Protein AF-A0AAV5SQL3-F1 (afdb_monomer_lite)

Secondary structure (DSSP, 8-state):
--HHHHHHTS----S-HHHHHHHHHHHHHHHHHHHHHHHHHHTTT-HHHHHHHHHHHHHGGG--SS-HHHHHHHHHHHHHHHHHHHHHHHHHHHTT---HHHHHHHHT-SSHHHHHHHHHHHHHHHHHH-

Radius of gyration: 16.72 Å; chains: 1; bounding box: 38×25×52 Å

Foldseek 3Di:
DDPVVVVVVPPLQPDDPVVLVVLLVVLLVLLVVLLVVLVVCLVVVNNLSSLVSLLSNQVSLPDPNHDPVSSVVSVVSSVVSVVVVLVSLLVCLLVVNNDPVVLVSLCPRPDPRSSVVVNVSSVVSVVVSD

InterPro domains:
  IPR005378 Vacuolar protein sorting-associated protein 35 [PF03635] (24-129)
  IPR005378 Vacuolar protein sorting-associated protein 35 [PTHR11099] (15-129)

pLDDT: mean 86.08, std 13.94, range [42.94, 98.25]

Sequence (130 aa):
PNIYSVIMTTDNNLLGSGDQEAQLEEALKVVRREAFEMKRWLDRERLIDALKHAQTMLGELKTNTLSPKFYYRLYIDSTNELQHLESFLTDLAQRGKCPLELYENVQYAQSIVPRLYLMITLGAVHIRSG

Organism: NCBI:txid358040

Structure (mmCIF, N/CA/C/O backbone):
data_AF-A0AAV5SQL3-F1
#
_entry.id   AF-A0AAV5SQL3-F1
#
loop_
_atom_site.group_PDB
_atom_site.id
_atom_site.type_symbol
_atom_site.label_atom_id
_atom_site.label_alt_id
_atom_site.label_comp_id
_atom_site.label_asym_id
_atom_site.label_entity_id
_atom_site.label_seq_id
_atom_site.pdbx_PDB_ins_code
_atom_site.Cartn_x
_atom_site.Cartn_y
_atom_site.Cartn_z
_atom_site.occupancy
_atom_site.B_iso_or_equiv
_atom_site.auth_seq_id
_atom_site.auth_comp_id
_atom_site.auth_asym_id
_atom_site.auth_atom_id
_atom_site.pdbx_PDB_model_num
ATOM 1 N N . PRO A 1 1 ? -11.173 -10.208 -33.016 1.00 48.59 1 PRO A N 1
ATOM 2 C CA . PRO A 1 1 ? -9.956 -9.686 -32.342 1.00 48.59 1 PRO A CA 1
ATOM 3 C C . PRO A 1 1 ? -9.942 -10.122 -30.874 1.00 48.59 1 PRO A C 1
ATOM 5 O O . PRO A 1 1 ? -10.908 -9.865 -30.163 1.00 48.59 1 PRO A O 1
ATOM 8 N N . ASN A 1 2 ? -8.907 -10.845 -30.444 1.00 42.94 2 ASN A N 1
ATOM 9 C CA . ASN A 1 2 ? -8.782 -11.263 -29.050 1.00 42.94 2 ASN A CA 1
ATOM 10 C C . ASN A 1 2 ? -8.419 -10.029 -28.199 1.00 42.94 2 ASN A C 1
ATOM 12 O O . ASN A 1 2 ? -7.596 -9.222 -28.627 1.00 42.94 2 ASN A O 1
ATOM 16 N N . ILE A 1 3 ? -9.004 -9.858 -27.011 1.00 57.72 3 ILE A N 1
A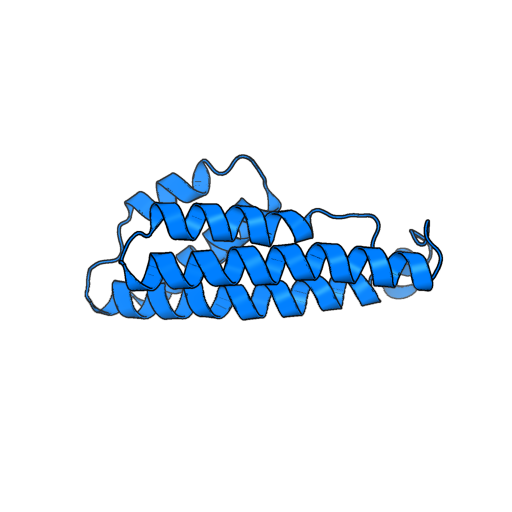TOM 17 C CA . ILE A 1 3 ? -8.646 -8.757 -26.096 1.00 57.72 3 ILE A CA 1
ATOM 18 C C . ILE A 1 3 ? -7.128 -8.741 -25.857 1.00 57.72 3 ILE A C 1
ATOM 20 O O . ILE A 1 3 ? -6.508 -7.681 -25.897 1.00 57.72 3 ILE A O 1
ATOM 24 N N . TYR A 1 4 ? -6.507 -9.921 -25.763 1.00 53.75 4 TYR A N 1
ATOM 25 C CA . TYR A 1 4 ? -5.054 -10.063 -25.662 1.00 53.75 4 TYR A CA 1
ATOM 26 C C . TYR A 1 4 ? -4.294 -9.452 -26.849 1.00 53.75 4 TYR A C 1
ATOM 28 O O . TYR A 1 4 ? -3.266 -8.819 -26.640 1.00 53.75 4 TYR A O 1
ATOM 36 N N . SER A 1 5 ? -4.797 -9.579 -28.085 1.00 48.22 5 SER A N 1
ATOM 37 C CA . SER A 1 5 ? -4.132 -8.993 -29.258 1.00 48.22 5 SER A CA 1
ATOM 38 C C . SER A 1 5 ? -4.285 -7.475 -29.326 1.00 48.22 5 SER A C 1
ATOM 40 O O . SER A 1 5 ? -3.409 -6.827 -29.872 1.00 48.22 5 SER A O 1
ATOM 42 N N . VAL A 1 6 ? -5.362 -6.913 -28.762 1.00 55.59 6 VAL A N 1
ATOM 43 C CA . VAL A 1 6 ? -5.600 -5.457 -28.732 1.00 55.59 6 VAL A CA 1
ATOM 44 C C . VAL A 1 6 ? -4.762 -4.781 -27.638 1.00 55.59 6 VAL A C 1
ATOM 46 O O . VAL A 1 6 ? -4.212 -3.704 -27.860 1.00 55.59 6 VAL A O 1
ATOM 49 N N . ILE A 1 7 ? -4.608 -5.429 -26.477 1.00 57.06 7 ILE A N 1
ATOM 50 C CA . ILE A 1 7 ? -3.772 -4.926 -25.375 1.00 57.06 7 ILE A CA 1
ATOM 51 C C . ILE A 1 7 ? -2.283 -4.991 -25.751 1.00 57.06 7 ILE A C 1
ATOM 53 O O . ILE A 1 7 ? -1.564 -4.021 -25.533 1.00 57.06 7 ILE A O 1
ATOM 57 N N . MET A 1 8 ? -1.831 -6.086 -26.378 1.00 53.84 8 MET A N 1
ATOM 58 C CA . MET A 1 8 ? -0.425 -6.260 -26.780 1.00 53.84 8 MET A CA 1
ATOM 59 C C . MET A 1 8 ? -0.005 -5.388 -27.973 1.00 53.84 8 MET A C 1
ATOM 61 O O . MET A 1 8 ? 1.178 -5.122 -28.113 1.00 53.84 8 MET A O 1
ATOM 65 N N . THR A 1 9 ? -0.933 -4.897 -28.809 1.00 45.50 9 THR A N 1
ATOM 66 C CA . THR A 1 9 ? -0.601 -3.888 -29.841 1.00 45.50 9 THR A CA 1
ATOM 67 C C . THR A 1 9 ? -0.245 -2.521 -29.265 1.00 45.50 9 THR A C 1
ATOM 69 O O . THR A 1 9 ? 0.274 -1.674 -29.989 1.00 45.50 9 THR A O 1
ATOM 72 N N . THR A 1 10 ? -0.493 -2.292 -27.974 1.00 49.44 10 THR A N 1
ATOM 73 C CA . THR A 1 10 ? 0.080 -1.140 -27.278 1.00 49.44 10 THR A CA 1
ATOM 74 C C . THR A 1 10 ? 1.443 -1.579 -26.757 1.00 49.44 10 THR A C 1
ATOM 76 O O . THR A 1 10 ? 1.597 -1.895 -25.579 1.00 49.44 10 THR A O 1
ATOM 79 N N . ASP A 1 11 ? 2.419 -1.668 -27.664 1.00 48.25 11 ASP A N 1
ATOM 80 C CA . ASP A 1 11 ? 3.840 -1.800 -27.339 1.00 48.25 11 ASP A CA 1
ATOM 81 C C . ASP A 1 11 ? 4.271 -0.562 -26.533 1.00 48.25 11 ASP A C 1
ATOM 83 O O . ASP A 1 11 ? 4.882 0.375 -27.034 1.00 48.25 11 ASP A O 1
ATOM 87 N N . ASN A 1 12 ? 3.931 -0.550 -25.244 1.00 52.78 12 ASN A N 1
ATOM 88 C CA . ASN A 1 12 ? 4.415 0.420 -24.265 1.00 52.78 12 ASN A CA 1
ATOM 89 C C . ASN A 1 12 ? 5.815 0.036 -23.748 1.00 52.78 12 ASN A C 1
ATOM 91 O O . ASN A 1 12 ? 6.264 0.548 -22.724 1.00 52.78 12 ASN A O 1
ATOM 95 N N . ASN A 1 13 ? 6.527 -0.853 -24.453 1.00 56.56 13 ASN A N 1
ATOM 96 C CA . ASN A 1 13 ? 7.945 -1.119 -24.228 1.00 56.56 13 ASN A CA 1
ATOM 97 C C . ASN A 1 13 ? 8.776 0.063 -24.755 1.00 56.56 13 ASN A C 1
ATOM 99 O O . ASN A 1 13 ? 9.467 -0.042 -25.763 1.00 56.56 13 ASN A O 1
ATOM 103 N N . LEU A 1 14 ? 8.716 1.205 -24.063 1.00 58.56 14 LEU A N 1
ATOM 104 C CA . LEU A 1 14 ? 9.626 2.332 -24.307 1.00 58.56 14 LEU A CA 1
ATOM 105 C C . LEU A 1 14 ? 11.069 2.032 -23.854 1.00 58.56 14 LEU A C 1
ATOM 107 O O . LEU A 1 14 ? 11.978 2.788 -24.183 1.00 58.56 14 LEU A O 1
ATOM 111 N N . LEU A 1 15 ? 11.279 0.966 -23.077 1.00 61.66 15 LEU A N 1
ATOM 112 C CA . LEU A 1 15 ? 12.526 0.675 -22.373 1.00 61.66 15 LEU A CA 1
ATOM 113 C C . LEU A 1 15 ? 13.050 -0.723 -22.721 1.00 61.66 15 LEU A C 1
ATOM 115 O O . LEU A 1 15 ? 12.271 -1.666 -22.888 1.00 61.66 15 LEU A O 1
ATOM 119 N N . GLY A 1 16 ? 14.378 -0.862 -22.786 1.00 75.00 16 GLY A N 1
ATOM 120 C CA . GLY A 1 16 ? 15.035 -2.161 -22.914 1.00 75.00 16 GLY A CA 1
ATOM 121 C C . GLY A 1 16 ? 14.776 -3.043 -21.688 1.00 75.00 16 GLY A C 1
ATOM 122 O O . GLY A 1 16 ? 14.459 -2.549 -20.607 1.00 75.00 16 GLY A O 1
ATOM 123 N N . SER A 1 17 ? 14.923 -4.364 -21.822 1.00 78.88 17 SER A N 1
ATOM 124 C CA . SER A 1 17 ? 14.656 -5.303 -20.717 1.00 78.88 17 SER A CA 1
ATOM 125 C C . SER A 1 17 ? 15.495 -5.028 -19.461 1.00 78.88 17 SER A C 1
ATOM 127 O O . SER A 1 17 ? 14.977 -5.161 -18.357 1.00 78.88 17 SER A O 1
ATOM 129 N N . GLY A 1 18 ? 16.755 -4.609 -19.621 1.00 84.50 18 GLY A N 1
ATOM 130 C CA . GLY A 1 18 ? 17.622 -4.219 -18.502 1.00 84.50 18 GLY A CA 1
ATOM 131 C C . GLY A 1 18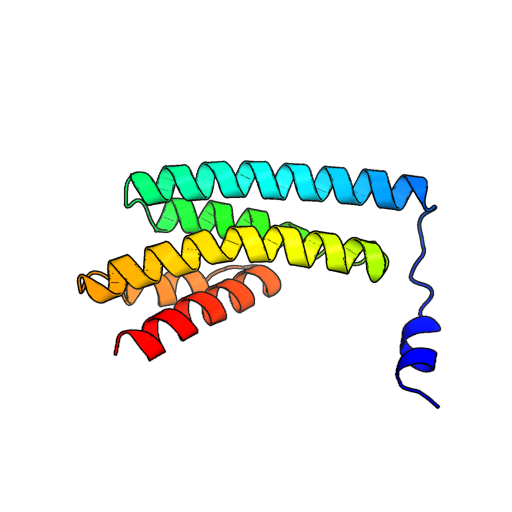 ? 17.176 -2.922 -17.819 1.00 84.50 18 GLY A C 1
ATOM 132 O O . GLY A 1 18 ? 17.197 -2.830 -16.594 1.00 84.50 18 GLY A O 1
ATOM 133 N N . ASP A 1 19 ? 16.689 -1.949 -18.590 1.00 88.62 19 ASP A N 1
ATOM 134 C CA . ASP A 1 19 ? 16.176 -0.685 -18.048 1.00 88.62 19 ASP A CA 1
ATOM 135 C C . ASP A 1 19 ? 14.861 -0.900 -17.285 1.00 88.62 19 ASP A C 1
ATOM 137 O O . ASP A 1 19 ? 14.630 -0.295 -16.239 1.00 88.62 19 ASP A O 1
ATOM 141 N N . GLN A 1 20 ? 14.012 -1.808 -17.777 1.00 89.62 20 GLN A N 1
ATOM 142 C CA . GLN A 1 20 ? 12.792 -2.240 -17.092 1.00 89.62 20 GLN A CA 1
ATOM 143 C C . GLN A 1 20 ? 13.089 -2.887 -15.735 1.00 89.62 20 GLN A C 1
ATOM 145 O O . GLN A 1 20 ? 12.388 -2.618 -14.760 1.00 89.62 20 GLN A O 1
ATOM 150 N N . GLU A 1 21 ? 14.121 -3.729 -15.662 1.00 92.25 21 GLU A N 1
ATOM 151 C CA . GLU A 1 21 ? 14.535 -4.391 -14.424 1.00 92.25 21 GLU A CA 1
ATOM 152 C C . GLU A 1 21 ? 15.107 -3.390 -13.413 1.00 92.25 21 GLU A C 1
ATOM 154 O O . GLU A 1 21 ? 14.720 -3.407 -12.245 1.00 92.25 21 GLU A O 1
ATOM 159 N N . ALA A 1 22 ? 15.944 -2.454 -13.870 1.00 93.31 22 ALA A N 1
ATOM 160 C CA . ALA A 1 22 ? 16.465 -1.380 -13.030 1.00 93.31 22 ALA A CA 1
ATOM 161 C C . ALA A 1 22 ? 15.344 -0.481 -12.481 1.00 93.31 22 ALA A C 1
ATOM 163 O O . ALA A 1 22 ? 15.331 -0.159 -11.291 1.00 93.31 22 ALA A O 1
ATOM 164 N N . GLN A 1 23 ? 14.378 -0.109 -13.328 1.00 93.44 23 GLN A N 1
ATOM 165 C CA . GLN A 1 23 ? 13.238 0.699 -12.906 1.00 93.44 23 GLN A CA 1
ATOM 166 C C . GLN A 1 23 ? 12.349 -0.051 -11.904 1.00 93.44 23 GLN A C 1
ATOM 168 O O . GLN A 1 23 ? 11.909 0.537 -10.915 1.00 93.44 23 GLN A O 1
ATOM 173 N N . LEU A 1 24 ? 12.088 -1.341 -12.144 1.00 94.69 24 LEU A N 1
ATOM 174 C CA . LEU A 1 24 ? 11.334 -2.167 -11.207 1.00 94.69 24 LEU A CA 1
ATOM 175 C C . LEU A 1 24 ? 12.039 -2.229 -9.850 1.00 94.69 24 LEU A C 1
ATOM 177 O O . LEU A 1 24 ? 11.384 -2.044 -8.829 1.00 94.69 24 LEU A O 1
ATOM 181 N N . GLU A 1 25 ? 13.347 -2.485 -9.822 1.00 96.31 25 GLU A N 1
ATOM 182 C CA . GLU A 1 25 ? 14.069 -2.611 -8.555 1.00 96.31 25 GLU A CA 1
ATOM 183 C C . GLU A 1 25 ? 14.059 -1.294 -7.771 1.00 96.31 25 GLU A C 1
ATOM 185 O O . GLU A 1 25 ? 13.922 -1.315 -6.551 1.00 96.31 25 GLU A O 1
ATOM 190 N N . GLU A 1 26 ? 14.125 -0.142 -8.441 1.00 96.19 26 GLU A N 1
ATOM 191 C CA . GLU A 1 26 ? 14.011 1.151 -7.761 1.00 96.19 26 GLU A CA 1
ATOM 192 C C . GLU A 1 26 ? 12.622 1.366 -7.145 1.00 96.19 26 GLU A C 1
ATOM 194 O O . GLU A 1 26 ? 12.519 1.722 -5.969 1.00 96.19 26 GLU A O 1
ATOM 199 N N . ALA A 1 27 ? 11.556 1.049 -7.886 1.00 96.56 27 ALA A N 1
ATOM 200 C CA . ALA A 1 27 ? 10.195 1.085 -7.353 1.00 96.56 27 ALA A CA 1
ATOM 201 C C . ALA A 1 27 ? 10.033 0.117 -6.164 1.00 96.56 27 ALA A C 1
ATOM 203 O O . ALA A 1 27 ? 9.491 0.476 -5.119 1.00 96.56 27 ALA A O 1
ATOM 204 N N . LEU A 1 28 ? 10.573 -1.103 -6.268 1.00 97.12 28 LEU A N 1
ATOM 205 C CA . LEU A 1 28 ? 10.520 -2.098 -5.195 1.00 97.12 28 LEU A CA 1
ATOM 206 C C . LEU A 1 28 ? 11.318 -1.681 -3.955 1.00 97.12 28 LEU A C 1
ATOM 208 O O . LEU A 1 28 ? 10.898 -1.988 -2.839 1.00 97.12 28 LEU A O 1
ATOM 212 N N . LYS A 1 29 ? 12.437 -0.961 -4.099 1.00 97.75 29 LYS A N 1
ATOM 213 C CA . LYS A 1 29 ? 13.152 -0.386 -2.948 1.00 97.75 29 LYS A CA 1
ATOM 214 C C . LYS A 1 29 ? 12.280 0.609 -2.194 1.00 97.75 29 LYS A C 1
ATOM 216 O O . LYS A 1 29 ? 12.257 0.564 -0.963 1.00 97.75 29 LYS A O 1
ATOM 221 N N . VAL A 1 30 ? 11.562 1.481 -2.908 1.00 97.75 30 VAL A N 1
ATOM 222 C CA . VAL A 1 30 ? 10.612 2.413 -2.284 1.00 97.75 30 VAL A CA 1
ATOM 223 C C . VAL A 1 30 ? 9.510 1.629 -1.582 1.00 97.75 30 VAL A C 1
ATOM 225 O O . VAL A 1 30 ? 9.289 1.856 -0.395 1.00 97.75 30 VAL A O 1
ATOM 228 N N . VAL A 1 31 ? 8.904 0.642 -2.251 1.00 97.81 31 VAL A N 1
ATOM 229 C CA . VAL A 1 31 ? 7.856 -0.202 -1.656 1.00 97.81 31 VAL A CA 1
ATOM 230 C C . VAL A 1 31 ? 8.328 -0.841 -0.352 1.00 97.81 31 VAL A C 1
ATOM 232 O O . VAL A 1 31 ? 7.679 -0.677 0.677 1.00 97.81 31 VAL A O 1
ATOM 235 N N . ARG A 1 32 ? 9.490 -1.505 -0.357 1.00 97.62 32 ARG A N 1
ATOM 236 C CA . ARG A 1 32 ? 10.051 -2.171 0.831 1.00 97.62 32 ARG A CA 1
ATOM 237 C C . ARG A 1 32 ? 10.343 -1.181 1.961 1.00 97.62 32 ARG A C 1
ATOM 239 O O . ARG A 1 32 ? 10.046 -1.471 3.119 1.00 97.62 32 ARG A O 1
ATOM 246 N N . ARG A 1 33 ? 10.916 -0.015 1.643 1.00 98.25 33 ARG A N 1
ATOM 247 C CA . ARG A 1 33 ? 11.244 1.022 2.634 1.00 98.25 33 ARG A CA 1
ATOM 248 C C . ARG A 1 33 ? 9.986 1.590 3.286 1.00 98.25 33 ARG A C 1
ATOM 250 O O . ARG A 1 33 ? 9.909 1.654 4.510 1.00 98.25 33 ARG A O 1
ATOM 257 N N . GLU A 1 34 ? 9.007 1.991 2.482 1.00 98.12 34 GLU A N 1
ATOM 258 C CA . GLU A 1 34 ? 7.766 2.575 2.990 1.00 98.12 34 GLU A CA 1
ATOM 259 C C . GLU A 1 34 ? 6.914 1.530 3.725 1.00 98.12 34 GLU A C 1
ATOM 261 O O . GLU A 1 34 ? 6.343 1.833 4.770 1.00 98.12 34 GLU A O 1
ATOM 266 N N . ALA A 1 35 ? 6.892 0.277 3.261 1.00 97.44 35 ALA A N 1
ATOM 267 C CA . ALA A 1 35 ? 6.232 -0.821 3.965 1.00 97.44 35 ALA A CA 1
ATOM 268 C C . ALA A 1 35 ? 6.854 -1.084 5.345 1.00 97.44 35 ALA A C 1
ATOM 270 O O . ALA A 1 35 ? 6.135 -1.334 6.314 1.00 97.44 35 ALA A O 1
ATOM 271 N N . PHE A 1 36 ? 8.182 -1.004 5.458 1.00 97.88 36 PHE A N 1
ATOM 272 C CA . PHE A 1 36 ? 8.871 -1.150 6.737 1.00 97.88 36 PHE A CA 1
ATOM 273 C C . PHE A 1 36 ? 8.466 -0.054 7.733 1.00 97.88 36 PHE A C 1
ATOM 275 O O . PHE A 1 36 ? 8.074 -0.363 8.861 1.00 97.88 36 PHE A O 1
ATOM 282 N N . GLU A 1 37 ? 8.499 1.218 7.323 1.00 97.94 37 GLU A N 1
ATOM 283 C CA . GLU A 1 37 ? 8.076 2.321 8.196 1.00 97.94 37 GLU A CA 1
ATOM 284 C C . GLU A 1 37 ? 6.575 2.257 8.511 1.00 97.94 37 GLU A C 1
ATOM 286 O O . GLU A 1 37 ? 6.184 2.490 9.654 1.00 97.94 37 GLU A O 1
ATOM 291 N N . MET A 1 38 ? 5.730 1.855 7.552 1.00 97.50 38 MET A N 1
ATOM 292 C CA . MET A 1 38 ? 4.308 1.594 7.795 1.00 97.50 38 MET A CA 1
ATOM 293 C C . MET A 1 38 ? 4.126 0.604 8.950 1.00 97.50 38 MET A C 1
ATOM 295 O O . MET A 1 38 ? 3.457 0.938 9.927 1.00 97.50 38 MET A O 1
ATOM 299 N N . LYS A 1 39 ? 4.751 -0.580 8.883 1.00 96.94 39 LYS A N 1
ATOM 300 C CA . LYS A 1 39 ? 4.665 -1.610 9.937 1.00 96.94 39 LYS A CA 1
ATOM 301 C C . LYS A 1 39 ? 5.133 -1.070 11.290 1.00 96.94 39 LYS A C 1
ATOM 303 O O . LYS A 1 39 ? 4.438 -1.220 12.290 1.00 96.94 39 LYS A O 1
ATOM 308 N N . ARG A 1 40 ? 6.243 -0.332 11.303 1.00 97.19 40 ARG A N 1
ATOM 309 C CA . ARG A 1 40 ? 6.784 0.298 12.515 1.00 97.19 40 ARG A CA 1
ATOM 310 C C . ARG A 1 40 ? 5.818 1.297 13.165 1.00 97.19 40 ARG A C 1
ATOM 312 O O . ARG A 1 40 ? 5.796 1.418 14.391 1.00 97.19 40 ARG A O 1
ATOM 319 N N . TRP A 1 41 ? 5.049 2.050 12.377 1.00 95.88 41 TRP A N 1
ATOM 320 C CA . TRP A 1 41 ? 4.025 2.956 12.909 1.00 95.88 41 TRP A CA 1
ATOM 321 C C . TRP A 1 41 ? 2.764 2.222 13.367 1.00 95.88 41 TRP A C 1
ATOM 323 O O . TRP A 1 41 ? 2.162 2.644 14.358 1.00 95.88 41 TRP A O 1
ATOM 333 N N . LEU A 1 42 ? 2.401 1.115 12.710 1.00 93.94 42 LEU A N 1
ATOM 334 C CA . LEU A 1 42 ? 1.313 0.238 13.156 1.00 93.94 42 LEU A CA 1
ATOM 335 C C . LEU A 1 42 ? 1.608 -0.354 14.540 1.00 93.94 42 LEU A C 1
ATOM 337 O O . LEU A 1 42 ? 0.747 -0.280 15.413 1.00 93.94 42 LEU A O 1
ATOM 341 N N . ASP A 1 43 ? 2.843 -0.800 14.794 1.00 93.88 43 ASP A N 1
ATOM 342 C CA . ASP A 1 43 ? 3.271 -1.311 16.111 1.00 93.88 43 ASP A CA 1
ATOM 343 C C . ASP A 1 43 ? 3.102 -0.283 17.245 1.00 93.88 43 ASP A C 1
ATOM 345 O O . ASP A 1 43 ? 2.996 -0.634 18.419 1.00 93.88 43 ASP A O 1
ATOM 349 N N . ARG A 1 44 ? 3.082 1.009 16.902 1.00 93.75 44 ARG A N 1
ATOM 350 C CA . ARG A 1 44 ? 2.901 2.132 17.835 1.00 93.75 44 ARG A CA 1
ATOM 351 C C . ARG A 1 44 ? 1.459 2.646 17.884 1.00 93.75 44 ARG A C 1
ATOM 353 O O . ARG A 1 44 ? 1.231 3.716 18.440 1.00 93.75 44 ARG A O 1
ATOM 360 N N . GLU A 1 45 ? 0.519 1.943 17.251 1.00 89.06 45 GLU A N 1
ATOM 361 C CA . GLU A 1 45 ? -0.880 2.352 17.048 1.00 89.06 45 GLU A CA 1
ATOM 362 C C . GLU A 1 45 ? -1.031 3.754 16.400 1.00 89.06 45 GLU A C 1
ATOM 364 O O . GLU A 1 45 ? -2.053 4.423 16.546 1.00 89.06 45 GLU A O 1
ATOM 369 N N . ARG A 1 46 ? -0.029 4.220 15.632 1.00 91.00 46 ARG A N 1
ATOM 370 C CA . ARG A 1 46 ? -0.053 5.520 14.931 1.00 91.00 46 ARG A CA 1
ATOM 371 C C . ARG A 1 46 ? -0.550 5.369 13.495 1.00 91.00 46 ARG A C 1
ATOM 373 O O . ARG A 1 46 ? 0.209 5.430 12.530 1.00 91.00 46 ARG A O 1
ATOM 380 N N . LEU A 1 47 ? -1.862 5.194 13.368 1.00 90.12 47 LEU A N 1
ATOM 381 C CA . LEU A 1 47 ? -2.535 4.822 12.117 1.00 90.12 47 LEU A CA 1
ATOM 382 C C . LEU A 1 47 ? -2.373 5.841 10.986 1.00 90.12 47 LEU A C 1
ATOM 384 O O . LEU A 1 47 ? -2.111 5.457 9.852 1.00 90.12 47 LEU A O 1
ATOM 388 N N . ILE A 1 48 ? -2.496 7.138 11.276 1.00 89.75 48 ILE A N 1
ATOM 389 C CA . ILE A 1 48 ? -2.380 8.184 10.248 1.00 89.75 48 ILE A CA 1
ATOM 390 C C . ILE A 1 48 ? -0.975 8.210 9.639 1.00 89.75 48 ILE A C 1
ATOM 392 O O . ILE A 1 48 ? -0.829 8.372 8.430 1.00 89.75 48 ILE A O 1
ATOM 396 N N . ASP A 1 49 ? 0.062 8.028 10.458 1.00 92.94 49 ASP A N 1
ATOM 397 C CA . ASP A 1 49 ? 1.443 7.996 9.976 1.00 92.94 49 ASP A CA 1
ATOM 398 C C . ASP A 1 49 ? 1.715 6.724 9.167 1.00 92.94 49 ASP A C 1
ATOM 400 O O . ASP A 1 49 ? 2.285 6.805 8.080 1.00 92.94 49 ASP A O 1
ATOM 404 N N . ALA A 1 50 ? 1.206 5.575 9.622 1.00 94.19 50 ALA A N 1
ATOM 405 C CA . ALA A 1 50 ? 1.254 4.336 8.850 1.00 94.19 50 ALA A CA 1
ATOM 406 C C . ALA A 1 50 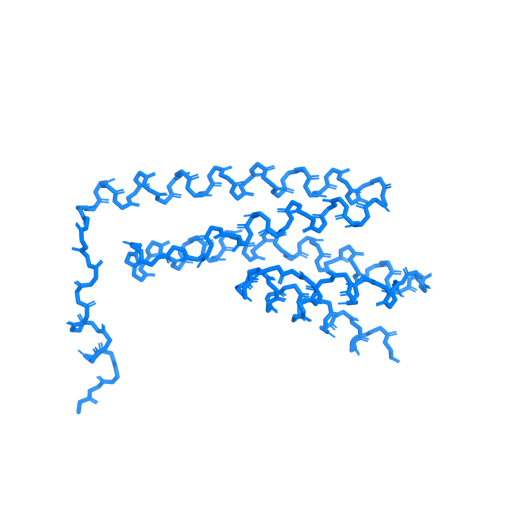? 0.566 4.483 7.478 1.00 94.19 50 ALA A C 1
ATOM 408 O O . ALA A 1 50 ? 1.128 4.086 6.457 1.00 94.19 50 ALA A O 1
ATOM 409 N N . LEU A 1 51 ? -0.612 5.116 7.428 1.00 92.12 51 LEU A N 1
ATOM 410 C CA . LEU A 1 51 ? -1.343 5.357 6.182 1.00 92.12 51 LEU A CA 1
ATOM 411 C C . LEU A 1 51 ? -0.590 6.277 5.217 1.00 92.12 51 LEU A C 1
ATOM 413 O O . LEU A 1 51 ? -0.655 6.051 4.013 1.00 92.12 51 LEU A O 1
ATOM 417 N N . LYS A 1 52 ? 0.146 7.284 5.704 1.00 93.44 52 LYS A N 1
ATOM 418 C CA . LYS A 1 52 ? 0.988 8.129 4.838 1.00 93.44 52 LYS A CA 1
ATOM 419 C C . LYS A 1 52 ? 2.070 7.307 4.139 1.00 93.44 52 LYS A C 1
ATOM 421 O O . LYS A 1 52 ? 2.253 7.451 2.934 1.00 93.44 52 LYS A O 1
ATOM 426 N N . HIS A 1 53 ? 2.738 6.411 4.865 1.00 96.44 53 HIS A N 1
ATOM 427 C CA . HIS A 1 53 ? 3.716 5.500 4.268 1.00 96.44 53 HIS A CA 1
ATOM 428 C C . HIS A 1 53 ? 3.056 4.524 3.283 1.00 96.44 53 HIS A C 1
ATOM 430 O O . HIS A 1 53 ? 3.554 4.347 2.172 1.00 96.44 53 HIS A O 1
ATOM 436 N N . ALA A 1 54 ? 1.881 3.978 3.616 1.00 95.50 54 ALA A N 1
ATOM 437 C CA . ALA A 1 54 ? 1.106 3.146 2.694 1.00 95.50 54 ALA A CA 1
ATOM 438 C C . ALA A 1 54 ? 0.718 3.900 1.406 1.00 95.50 54 ALA A C 1
ATOM 440 O O . ALA A 1 54 ? 0.791 3.343 0.313 1.00 95.50 54 ALA A O 1
ATOM 441 N N . GLN A 1 55 ? 0.341 5.181 1.505 1.00 94.31 55 GLN A N 1
ATOM 442 C CA . GLN A 1 55 ? 0.036 6.020 0.342 1.00 94.31 55 GLN A CA 1
ATOM 443 C C . GLN A 1 55 ? 1.255 6.220 -0.559 1.00 94.31 55 GLN A C 1
ATOM 445 O O . GLN A 1 55 ? 1.119 6.123 -1.779 1.00 94.31 55 GLN A O 1
ATOM 450 N N . THR A 1 56 ? 2.427 6.482 0.026 1.00 95.50 56 THR A N 1
ATOM 451 C CA . THR A 1 56 ? 3.686 6.621 -0.721 1.00 95.50 56 THR A CA 1
ATOM 452 C C . THR A 1 56 ? 4.063 5.308 -1.402 1.00 95.50 56 THR A C 1
ATOM 454 O O . THR A 1 56 ? 4.328 5.311 -2.600 1.00 95.50 56 THR A O 1
ATOM 457 N N . MET A 1 57 ? 3.986 4.181 -0.684 1.00 96.75 57 MET A N 1
ATOM 458 C CA . MET A 1 57 ? 4.209 2.833 -1.221 1.00 96.75 57 MET A CA 1
ATOM 459 C C . MET A 1 57 ? 3.320 2.550 -2.440 1.00 96.75 57 MET A C 1
ATOM 461 O O . MET A 1 57 ? 3.804 2.176 -3.504 1.00 96.75 57 MET A O 1
ATOM 465 N N . LEU A 1 58 ? 2.009 2.781 -2.311 1.00 96.38 58 LEU A N 1
ATOM 466 C CA . LEU A 1 58 ? 1.040 2.596 -3.397 1.00 96.38 58 LEU A CA 1
ATOM 467 C C . LEU A 1 58 ? 1.205 3.626 -4.525 1.00 96.38 58 LEU A C 1
ATOM 469 O O . LEU A 1 58 ? 0.640 3.456 -5.607 1.00 96.38 58 LEU A O 1
ATOM 473 N N . GLY A 1 59 ? 1.962 4.699 -4.291 1.00 95.62 59 GLY A N 1
ATOM 474 C CA . GLY A 1 59 ? 2.317 5.690 -5.298 1.00 95.62 59 GLY A CA 1
ATOM 475 C C . GLY A 1 59 ? 3.130 5.093 -6.446 1.00 95.62 59 GLY A C 1
ATOM 476 O O . GLY A 1 59 ? 2.939 5.513 -7.588 1.00 95.62 59 GLY A O 1
ATOM 477 N N . GLU A 1 60 ? 3.941 4.067 -6.178 1.00 95.94 60 GLU A N 1
ATOM 478 C CA . GLU A 1 60 ? 4.746 3.373 -7.193 1.00 95.94 60 GLU A CA 1
ATOM 479 C C . GLU A 1 60 ? 3.876 2.687 -8.259 1.00 95.94 60 GLU A C 1
ATOM 481 O O . GLU A 1 60 ? 4.233 2.641 -9.437 1.00 95.94 60 GLU A O 1
ATOM 486 N N . LEU A 1 61 ? 2.658 2.260 -7.898 1.00 95.62 61 LEU A N 1
ATOM 487 C CA . LEU A 1 61 ? 1.696 1.648 -8.826 1.00 95.62 61 LEU A CA 1
ATOM 488 C C . LEU A 1 61 ? 1.165 2.617 -9.890 1.00 95.62 61 LEU A C 1
ATOM 490 O O . LEU A 1 61 ? 0.482 2.194 -10.823 1.00 95.62 61 LEU A O 1
ATOM 494 N N . LYS A 1 62 ? 1.453 3.917 -9.778 1.00 94.19 62 LYS A N 1
ATOM 495 C CA . LYS A 1 62 ? 1.069 4.911 -10.789 1.00 94.19 62 LYS A CA 1
ATOM 496 C C . LYS A 1 62 ? 1.959 4.876 -12.029 1.00 94.19 62 LYS A C 1
ATOM 498 O O . LYS A 1 62 ? 1.640 5.560 -13.000 1.00 94.19 62 LYS A O 1
ATOM 503 N N . THR A 1 63 ? 3.081 4.157 -11.986 1.00 88.94 63 THR A N 1
ATOM 504 C CA . THR A 1 63 ? 3.980 4.053 -13.135 1.00 88.94 63 THR A CA 1
ATOM 505 C C . THR A 1 63 ? 3.256 3.466 -14.348 1.00 88.94 63 THR A C 1
ATOM 507 O O . THR A 1 63 ? 2.518 2.490 -14.237 1.00 88.94 63 THR A O 1
ATOM 510 N N . ASN A 1 64 ? 3.458 4.072 -15.516 1.00 87.62 64 ASN A N 1
ATOM 511 C CA . ASN A 1 64 ? 2.894 3.631 -16.794 1.00 87.62 64 ASN A CA 1
ATOM 512 C C . ASN A 1 64 ? 3.973 3.173 -17.791 1.00 87.62 64 ASN A C 1
ATOM 514 O O . ASN A 1 64 ? 3.653 2.889 -18.943 1.00 87.62 64 ASN A O 1
ATOM 518 N N . THR A 1 65 ? 5.236 3.120 -17.358 1.00 86.62 65 THR A N 1
ATOM 519 C CA . THR A 1 65 ? 6.394 2.797 -18.208 1.00 86.62 65 THR A CA 1
ATOM 520 C C . THR A 1 65 ? 6.859 1.350 -18.067 1.00 86.62 65 THR A C 1
ATOM 522 O O . THR A 1 65 ? 7.634 0.873 -18.894 1.00 86.62 65 THR A O 1
ATOM 525 N N . LEU A 1 66 ? 6.407 0.635 -17.032 1.00 89.44 66 LEU A N 1
ATOM 526 C CA . LEU A 1 66 ? 6.673 -0.794 -16.880 1.00 89.44 66 LEU A CA 1
ATOM 527 C C . LEU A 1 66 ? 5.781 -1.603 -17.825 1.00 89.44 66 LEU A C 1
ATOM 529 O O . LEU A 1 66 ? 4.574 -1.376 -17.917 1.00 89.44 66 LEU A O 1
ATOM 533 N N . SER A 1 67 ? 6.365 -2.603 -18.474 1.00 89.25 67 SER A N 1
ATOM 534 C CA . SER A 1 67 ? 5.620 -3.594 -19.241 1.00 89.25 67 SER A CA 1
ATOM 535 C C . SER A 1 67 ? 4.717 -4.422 -18.319 1.00 89.25 67 SER A C 1
ATOM 537 O O . SER A 1 67 ? 4.996 -4.539 -17.117 1.00 89.25 67 SER A O 1
ATOM 539 N N . PRO A 1 68 ? 3.668 -5.073 -18.856 1.00 90.88 68 PRO A N 1
ATOM 540 C CA . PRO A 1 68 ? 2.713 -5.831 -18.049 1.00 90.88 68 PRO A CA 1
ATOM 541 C C . PRO A 1 68 ? 3.360 -6.857 -17.106 1.00 90.88 68 PRO A C 1
ATOM 543 O O . PRO A 1 68 ? 2.905 -7.028 -15.978 1.00 90.88 68 PRO A O 1
ATOM 546 N N . LYS A 1 69 ? 4.456 -7.505 -17.528 1.00 89.50 69 LYS A N 1
ATOM 547 C CA . LYS A 1 69 ? 5.186 -8.485 -16.708 1.00 89.50 69 LYS A CA 1
ATOM 548 C C . LYS A 1 69 ? 5.828 -7.843 -15.473 1.00 89.50 69 LYS A C 1
ATOM 550 O O . LYS A 1 69 ? 5.679 -8.366 -14.370 1.00 89.50 69 LYS A O 1
ATOM 555 N N . PHE A 1 70 ? 6.551 -6.735 -15.648 1.00 91.62 70 PHE A N 1
ATOM 556 C CA . PHE A 1 70 ? 7.233 -6.059 -14.540 1.00 91.62 70 PHE A CA 1
ATOM 557 C C . PHE A 1 70 ? 6.242 -5.300 -13.655 1.00 91.62 70 PHE A C 1
ATOM 559 O O . PHE A 1 70 ? 6.363 -5.344 -12.432 1.00 91.62 70 PHE A O 1
ATOM 566 N N . TYR A 1 71 ? 5.204 -4.698 -14.245 1.00 94.94 71 TYR A N 1
ATOM 567 C CA . TYR A 1 71 ? 4.123 -4.078 -13.483 1.00 94.94 71 TYR A CA 1
ATOM 568 C C . TYR A 1 71 ? 3.399 -5.101 -12.600 1.00 94.94 71 TYR A C 1
ATOM 570 O O . TYR A 1 71 ? 3.160 -4.839 -11.425 1.00 94.94 71 TYR A O 1
ATOM 578 N N . TYR A 1 72 ? 3.106 -6.298 -13.124 1.00 94.50 72 TYR A N 1
ATOM 579 C CA . TYR A 1 72 ? 2.507 -7.371 -12.327 1.00 94.50 72 TYR A CA 1
ATOM 580 C C . TYR A 1 72 ? 3.376 -7.741 -11.121 1.00 94.50 72 TYR A C 1
ATOM 582 O O . TYR A 1 72 ? 2.857 -7.952 -10.027 1.00 94.50 72 TYR A O 1
ATOM 590 N N . ARG A 1 73 ? 4.704 -7.760 -11.282 1.00 94.50 73 ARG A N 1
ATOM 591 C CA . ARG A 1 73 ? 5.612 -8.012 -10.161 1.00 94.50 73 ARG A CA 1
ATOM 592 C C . ARG A 1 73 ? 5.545 -6.910 -9.101 1.00 94.50 73 ARG A C 1
ATOM 594 O O . ARG A 1 73 ? 5.414 -7.232 -7.923 1.00 94.50 73 ARG A O 1
ATOM 601 N N . LEU A 1 74 ? 5.579 -5.642 -9.517 1.00 96.19 74 LEU A N 1
ATOM 602 C CA . LEU A 1 74 ? 5.417 -4.495 -8.617 1.00 96.19 74 LEU A CA 1
ATOM 603 C C . LEU A 1 74 ? 4.081 -4.555 -7.864 1.00 96.19 74 LEU A C 1
ATOM 605 O O . LEU A 1 74 ? 4.039 -4.318 -6.657 1.00 96.19 74 LEU A O 1
ATOM 609 N N . TYR A 1 75 ? 3.003 -4.911 -8.567 1.00 96.81 75 TYR A N 1
ATOM 610 C CA . TYR A 1 75 ? 1.668 -5.076 -7.998 1.00 96.81 75 TYR A CA 1
ATOM 611 C C . TYR A 1 75 ? 1.636 -6.159 -6.916 1.00 96.81 75 TYR A C 1
ATOM 613 O O . TYR A 1 75 ? 1.151 -5.893 -5.817 1.00 96.81 75 TYR A O 1
ATOM 621 N N . ILE A 1 76 ? 2.168 -7.353 -7.192 1.00 96.31 76 ILE A N 1
ATOM 622 C CA . ILE A 1 76 ? 2.185 -8.455 -6.219 1.00 96.31 76 ILE A CA 1
ATOM 623 C C . ILE A 1 76 ? 2.974 -8.059 -4.971 1.00 96.31 76 ILE A C 1
ATOM 625 O O . ILE A 1 76 ? 2.472 -8.214 -3.862 1.00 96.31 76 ILE A O 1
ATOM 629 N N . ASP A 1 77 ? 4.167 -7.487 -5.134 1.00 95.94 77 ASP A N 1
ATOM 630 C CA . ASP A 1 77 ? 4.994 -7.113 -3.984 1.00 95.94 77 ASP A CA 1
ATOM 631 C C . ASP A 1 77 ? 4.335 -5.978 -3.170 1.00 95.94 77 ASP A C 1
ATOM 633 O O . ASP A 1 77 ? 4.257 -6.067 -1.948 1.00 95.94 77 ASP A O 1
ATOM 637 N N . SER A 1 78 ? 3.743 -4.972 -3.826 1.00 96.62 78 SER A N 1
ATOM 638 C CA . SER A 1 78 ? 3.005 -3.888 -3.148 1.00 96.62 78 SER A CA 1
ATOM 639 C C . SER A 1 78 ? 1.753 -4.378 -2.414 1.00 96.62 78 SER A C 1
ATOM 641 O O . SER A 1 78 ? 1.449 -3.922 -1.311 1.00 96.62 78 SER A O 1
ATOM 643 N N . THR A 1 79 ? 0.995 -5.294 -3.020 1.00 94.94 79 THR A N 1
ATOM 644 C CA . THR A 1 79 ? -0.246 -5.810 -2.422 1.00 94.94 79 THR A CA 1
ATOM 645 C C . THR A 1 79 ? 0.016 -6.799 -1.296 1.00 94.94 79 THR A C 1
ATOM 647 O O . THR A 1 79 ? -0.727 -6.784 -0.318 1.00 94.94 79 THR A O 1
ATOM 650 N N . ASN A 1 80 ? 1.094 -7.584 -1.366 1.00 96.00 80 ASN A N 1
ATOM 651 C CA . ASN A 1 80 ? 1.553 -8.403 -0.245 1.00 96.00 80 ASN A CA 1
ATOM 652 C C . ASN A 1 80 ? 1.868 -7.536 0.980 1.00 96.00 80 ASN A C 1
ATOM 654 O O . ASN A 1 80 ? 1.455 -7.860 2.090 1.00 96.00 80 ASN A O 1
ATOM 658 N N . GLU A 1 81 ? 2.537 -6.395 0.787 1.00 96.62 81 GLU A N 1
ATOM 659 C CA . GLU A 1 81 ? 2.802 -5.468 1.889 1.00 96.62 81 GLU A CA 1
ATOM 660 C C . GLU A 1 81 ? 1.513 -4.845 2.450 1.00 96.62 81 GLU A C 1
ATOM 662 O O . GLU A 1 81 ? 1.352 -4.718 3.666 1.00 96.62 81 GLU A O 1
ATOM 667 N N . LEU A 1 82 ? 0.548 -4.531 1.580 1.00 95.25 82 LEU A N 1
ATOM 668 C CA . LEU A 1 82 ? -0.757 -3.994 1.974 1.00 95.25 82 LEU A CA 1
ATOM 669 C C . LEU A 1 82 ? -1.593 -4.982 2.814 1.00 95.25 82 LEU A C 1
ATOM 671 O O . LEU A 1 82 ? -2.364 -4.542 3.669 1.00 95.25 82 LEU A O 1
ATOM 675 N N . GLN A 1 83 ? -1.422 -6.297 2.639 1.00 94.75 83 GLN A N 1
ATOM 676 C CA . GLN A 1 83 ? -2.108 -7.309 3.461 1.00 94.75 83 GLN A CA 1
ATOM 677 C C . GLN A 1 83 ? -1.735 -7.207 4.946 1.00 94.75 83 GLN A C 1
ATOM 679 O O . GLN A 1 83 ? -2.567 -7.478 5.811 1.00 94.75 83 GLN A O 1
ATOM 684 N N . HIS A 1 84 ? -0.519 -6.759 5.277 1.00 94.25 84 HIS A N 1
ATOM 685 C CA . HIS A 1 84 ? -0.146 -6.518 6.673 1.00 94.25 84 HIS A CA 1
ATOM 686 C C . HIS A 1 84 ? -0.964 -5.383 7.298 1.00 94.25 84 HIS A C 1
ATOM 688 O O . HIS A 1 84 ? -1.395 -5.495 8.446 1.00 94.25 84 HIS A O 1
ATOM 694 N N . LEU A 1 85 ? -1.215 -4.313 6.536 1.00 93.50 85 LEU A N 1
ATOM 695 C CA . LEU A 1 85 ? -2.089 -3.224 6.968 1.00 93.50 85 LEU A CA 1
ATOM 696 C C . LEU A 1 85 ? -3.528 -3.723 7.153 1.00 93.50 85 LEU A C 1
ATOM 698 O O . LEU A 1 85 ? -4.148 -3.426 8.170 1.00 93.50 85 LEU A O 1
ATOM 702 N N . GLU A 1 86 ? -4.049 -4.506 6.205 1.00 92.50 86 GLU A N 1
ATOM 703 C CA . GLU A 1 86 ? -5.390 -5.096 6.299 1.00 92.50 86 GLU A CA 1
ATOM 704 C C . GLU A 1 86 ? -5.550 -5.975 7.548 1.00 92.50 86 GLU A C 1
ATOM 706 O O . GLU A 1 86 ? -6.541 -5.848 8.272 1.00 92.50 86 GLU A O 1
ATOM 711 N N . SER A 1 87 ? -4.574 -6.848 7.811 1.00 92.88 87 SER A N 1
ATOM 712 C CA . SER A 1 87 ? -4.577 -7.731 8.979 1.00 92.88 87 SER A CA 1
ATOM 713 C C . SER A 1 87 ? -4.603 -6.919 10.270 1.00 92.88 87 SER A C 1
ATOM 715 O O . SER A 1 87 ? -5.456 -7.153 11.123 1.00 92.88 87 SER A O 1
ATOM 717 N N . PHE A 1 88 ? -3.735 -5.908 10.385 1.00 92.69 88 PHE A N 1
ATOM 718 C CA . PHE A 1 88 ? -3.693 -5.038 11.559 1.00 92.69 88 PHE A CA 1
ATOM 719 C C . PHE A 1 88 ? -5.021 -4.305 11.780 1.00 92.69 88 PHE A C 1
ATOM 721 O O . PHE A 1 88 ? -5.535 -4.247 12.897 1.00 92.69 88 PHE A O 1
ATOM 728 N N . LEU A 1 89 ? -5.595 -3.741 10.715 1.00 90.56 89 LEU A N 1
ATOM 729 C CA . LEU A 1 89 ? -6.868 -3.027 10.789 1.00 90.56 89 LEU A CA 1
ATOM 730 C C . LEU A 1 89 ? -8.023 -3.962 11.160 1.00 90.56 89 LEU A C 1
ATOM 732 O O . LEU A 1 89 ? -8.904 -3.556 11.913 1.00 90.56 89 LEU A O 1
ATOM 736 N N . THR A 1 90 ? -8.004 -5.208 10.680 1.00 90.62 90 THR A N 1
ATOM 737 C CA . THR A 1 90 ? -8.990 -6.233 11.052 1.00 90.62 90 THR A CA 1
ATOM 738 C C . THR A 1 90 ? -8.916 -6.544 12.547 1.00 90.62 90 THR A C 1
ATOM 740 O O . THR A 1 90 ? -9.941 -6.504 13.227 1.00 90.62 90 THR A O 1
ATOM 743 N N . ASP A 1 91 ? -7.715 -6.755 13.089 1.00 90.44 91 ASP A N 1
ATOM 744 C CA . ASP A 1 91 ? -7.521 -6.997 14.524 1.00 90.44 91 ASP A CA 1
ATOM 745 C C . ASP A 1 91 ? -7.954 -5.791 15.370 1.00 90.44 91 ASP A C 1
ATOM 747 O O . ASP A 1 91 ? -8.564 -5.935 16.432 1.00 90.44 91 ASP A O 1
ATOM 751 N N . LEU A 1 92 ? -7.662 -4.576 14.898 1.00 87.88 92 LEU A N 1
ATOM 752 C CA . LEU A 1 92 ? -8.078 -3.340 15.554 1.00 87.88 92 LEU A CA 1
ATOM 753 C C . LEU A 1 92 ? -9.607 -3.184 15.553 1.00 87.88 92 LEU A C 1
ATOM 755 O O . LEU A 1 92 ? -10.193 -2.768 16.556 1.00 87.88 92 LEU A O 1
ATOM 759 N N . ALA A 1 93 ? -10.256 -3.532 14.443 1.00 86.25 93 ALA A N 1
ATOM 760 C CA . ALA A 1 93 ? -11.702 -3.467 14.298 1.00 86.25 93 ALA A CA 1
ATOM 761 C C . ALA A 1 93 ? -12.419 -4.476 15.203 1.00 86.25 93 ALA A C 1
ATOM 763 O O . ALA A 1 93 ? -13.373 -4.099 15.880 1.00 86.25 93 ALA A O 1
ATOM 764 N N . GLN A 1 94 ? -11.898 -5.700 15.329 1.00 86.44 94 GLN A N 1
ATOM 765 C CA . GLN A 1 94 ? -12.406 -6.702 16.278 1.00 86.44 94 GLN A CA 1
ATOM 766 C C . GLN A 1 94 ? -12.300 -6.251 17.742 1.00 86.44 94 GLN A C 1
ATOM 768 O O . GLN A 1 94 ? -13.114 -6.637 18.578 1.00 86.44 94 GLN A O 1
ATOM 773 N N . ARG A 1 95 ? -11.325 -5.393 18.065 1.00 86.38 95 ARG A N 1
ATOM 774 C CA . ARG A 1 95 ? -11.188 -4.759 19.390 1.00 86.38 95 ARG A CA 1
ATOM 775 C C . ARG A 1 95 ? -12.120 -3.555 19.585 1.00 86.38 95 ARG A C 1
ATOM 777 O O . ARG A 1 95 ? -12.009 -2.872 20.601 1.00 86.38 95 ARG A O 1
ATOM 784 N N . GLY A 1 96 ? -12.990 -3.253 18.618 1.00 77.62 96 GLY A N 1
ATOM 785 C CA . GLY A 1 96 ? -13.903 -2.108 18.649 1.00 77.62 96 GLY A CA 1
ATOM 786 C C . GLY A 1 96 ? -13.212 -0.755 18.462 1.00 77.62 96 GLY A C 1
ATOM 787 O O . GLY A 1 96 ? -13.786 0.277 18.797 1.00 77.62 96 GLY A O 1
ATOM 788 N N . LYS A 1 97 ? -11.972 -0.740 17.959 1.00 75.81 97 LYS A N 1
ATOM 789 C CA . LYS A 1 97 ? -11.145 0.468 17.830 1.00 75.81 97 LYS A CA 1
ATOM 790 C C . LYS A 1 97 ? -11.023 0.983 16.393 1.00 75.81 97 LYS A C 1
ATOM 792 O O . LYS A 1 97 ? -10.180 1.839 16.154 1.00 75.81 97 LYS A O 1
ATOM 797 N N . CYS A 1 98 ? -11.802 0.480 15.428 1.00 69.31 98 CYS A N 1
ATOM 798 C CA . CYS A 1 98 ? -11.725 0.978 14.050 1.00 69.31 98 CYS A CA 1
ATOM 799 C C . CYS A 1 98 ? -12.331 2.389 13.958 1.00 69.31 98 CYS A C 1
ATOM 801 O O . CYS A 1 98 ? -13.555 2.523 14.024 1.00 69.31 98 CYS A O 1
ATOM 803 N N . PRO A 1 99 ? -11.526 3.450 13.780 1.00 66.44 99 PRO A N 1
ATOM 804 C CA . PRO A 1 99 ? -12.036 4.808 13.710 1.00 66.44 99 PRO A CA 1
ATOM 805 C C . PRO A 1 99 ? -12.666 5.037 12.335 1.00 66.44 99 PRO A C 1
ATOM 807 O O . PRO A 1 99 ? -11.988 4.924 11.312 1.00 66.44 99 PRO A O 1
ATOM 810 N N . LEU A 1 100 ? -13.945 5.418 12.305 1.00 73.00 100 LEU A N 1
ATOM 811 C CA . LEU A 1 100 ? -14.611 5.928 11.098 1.00 73.00 100 LEU A CA 1
ATOM 812 C C . LEU A 1 100 ? -13.813 7.092 10.474 1.00 73.00 100 LEU A C 1
ATOM 814 O O . LEU A 1 100 ? -13.740 7.229 9.258 1.00 73.00 100 LEU A O 1
ATOM 818 N N . GLU A 1 101 ? -13.111 7.854 11.312 1.00 74.94 101 GLU A N 1
ATOM 819 C CA . GLU A 1 101 ? -12.195 8.929 10.924 1.00 74.94 101 GLU A CA 1
ATOM 820 C C . GLU A 1 101 ? -11.083 8.472 9.960 1.00 74.94 101 GLU A C 1
ATOM 822 O O . GLU A 1 101 ? -10.609 9.265 9.146 1.00 74.94 101 GLU A O 1
ATOM 827 N N . LEU A 1 102 ? -10.652 7.201 9.982 1.00 79.69 102 LEU A N 1
ATOM 828 C CA . LEU A 1 102 ? -9.661 6.706 9.011 1.00 79.69 102 LEU A CA 1
ATOM 829 C C . LEU A 1 102 ? -10.212 6.703 7.587 1.00 79.69 102 LEU A C 1
ATOM 831 O O . LEU A 1 102 ? -9.472 7.011 6.651 1.00 79.69 102 LEU A O 1
ATOM 835 N N . TYR A 1 103 ? -11.495 6.381 7.417 1.00 79.56 103 TYR A N 1
ATOM 836 C CA . TYR A 1 103 ? -12.134 6.414 6.105 1.00 79.56 103 TYR A CA 1
ATOM 837 C C . TYR A 1 103 ? -12.155 7.817 5.530 1.00 79.56 103 TYR A C 1
ATOM 839 O O . TYR A 1 103 ? -11.806 7.998 4.364 1.00 79.56 103 TYR A O 1
ATOM 847 N N . GLU A 1 104 ? -12.523 8.802 6.346 1.00 80.56 104 GLU A N 1
ATOM 848 C CA . GLU A 1 104 ? -12.526 10.200 5.928 1.00 80.56 104 GLU A CA 1
ATOM 849 C C . GLU A 1 104 ? -11.116 10.634 5.521 1.00 80.56 104 GLU A C 1
ATOM 851 O O . GLU A 1 104 ? -10.917 11.126 4.413 1.00 80.56 104 GLU A O 1
ATOM 856 N 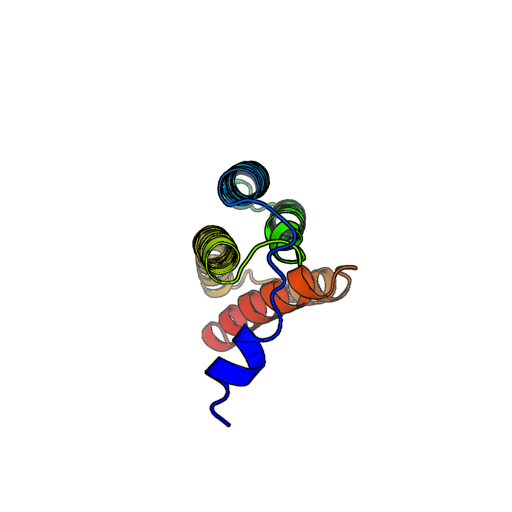N . ASN A 1 105 ? -10.110 10.343 6.351 1.00 82.06 105 ASN A N 1
ATOM 857 C CA . ASN A 1 105 ? -8.716 10.685 6.065 1.00 82.06 105 ASN A CA 1
ATOM 858 C C . ASN A 1 105 ? -8.207 10.085 4.746 1.00 82.06 105 ASN A C 1
ATOM 860 O O . ASN A 1 105 ? -7.520 10.760 3.976 1.00 82.06 105 ASN A O 1
ATOM 864 N N . VAL A 1 106 ? -8.555 8.830 4.449 1.00 84.44 106 VAL A N 1
ATOM 865 C CA . VAL A 1 106 ? -8.155 8.183 3.193 1.00 84.44 106 VAL A CA 1
ATOM 866 C C . VAL A 1 106 ? -8.858 8.796 1.979 1.00 84.44 106 VAL A C 1
ATOM 868 O O . VAL A 1 106 ? -8.244 8.888 0.915 1.00 84.44 106 VAL A O 1
ATOM 871 N N . GLN A 1 107 ? -10.100 9.269 2.106 1.00 83.50 107 GLN A N 1
ATOM 872 C CA . GLN A 1 107 ? -10.816 9.909 0.994 1.00 83.50 107 GLN A CA 1
ATOM 873 C C . GLN A 1 107 ? -10.151 11.214 0.525 1.00 83.50 107 GLN A C 1
ATOM 875 O O . GLN A 1 107 ? -10.202 11.529 -0.669 1.00 83.50 107 GLN A O 1
ATOM 880 N N . TYR A 1 108 ? -9.456 11.919 1.424 1.00 82.94 108 TYR A N 1
ATOM 881 C CA . TYR A 1 108 ? -8.679 13.122 1.104 1.00 82.94 108 TYR A CA 1
ATOM 882 C C . TYR A 1 108 ? -7.319 12.839 0.446 1.00 82.94 108 TYR A C 1
ATOM 884 O O . TYR A 1 108 ? -6.598 13.777 0.098 1.00 82.94 108 TYR A O 1
ATOM 892 N N . ALA A 1 109 ? -6.949 11.571 0.233 1.00 83.25 109 ALA A N 1
ATOM 893 C CA . ALA A 1 109 ? -5.737 11.228 -0.500 1.00 83.25 109 ALA A CA 1
ATOM 894 C C . ALA A 1 109 ? -5.764 11.841 -1.913 1.00 83.25 109 ALA A C 1
ATOM 896 O O . ALA A 1 109 ? -6.674 11.595 -2.708 1.00 83.25 109 ALA A O 1
ATOM 897 N N . GLN A 1 110 ? -4.735 12.625 -2.244 1.00 82.25 110 GLN A N 1
ATOM 898 C CA . GLN A 1 110 ? -4.687 13.386 -3.499 1.00 82.25 110 GLN A CA 1
ATOM 899 C C . GLN A 1 110 ? -4.536 12.493 -4.736 1.00 82.25 110 GLN A C 1
ATOM 901 O O . GLN A 1 110 ? -4.929 12.875 -5.838 1.00 82.25 110 GLN A O 1
ATOM 906 N N . SER A 1 111 ? -3.950 11.303 -4.578 1.00 88.69 111 SER A N 1
ATOM 907 C CA . SER A 1 111 ? -3.690 10.403 -5.696 1.00 88.69 111 SER A CA 1
ATOM 908 C C . SER A 1 111 ? -4.712 9.276 -5.781 1.00 88.69 111 SER A C 1
ATOM 910 O O . SER A 1 111 ? -4.908 8.526 -4.827 1.00 88.69 111 SER A O 1
ATOM 912 N N . ILE A 1 112 ? -5.325 9.132 -6.961 1.00 92.38 112 ILE A N 1
ATOM 913 C CA . ILE A 1 112 ? -6.427 8.193 -7.193 1.00 92.38 112 ILE A CA 1
ATOM 914 C C . ILE A 1 112 ? -6.050 6.729 -6.947 1.00 92.38 112 ILE A C 1
ATOM 916 O O . ILE A 1 112 ? -6.8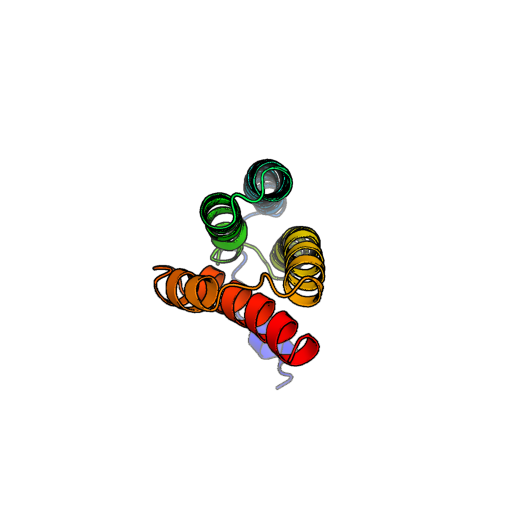37 6.018 -6.333 1.00 92.38 112 ILE A O 1
ATOM 920 N N . VAL A 1 113 ? -4.861 6.287 -7.374 1.00 93.81 113 VAL A N 1
ATOM 921 C CA . VAL A 1 113 ? -4.438 4.886 -7.222 1.00 93.81 113 VAL A CA 1
ATOM 922 C C . VAL A 1 113 ? -4.289 4.528 -5.734 1.00 93.81 113 VAL A C 1
ATOM 924 O O . VAL A 1 113 ? -5.065 3.692 -5.274 1.00 93.81 113 VAL A O 1
ATOM 927 N N . PRO A 1 114 ? -3.437 5.202 -4.932 1.00 94.31 114 PRO A N 1
ATOM 928 C CA . PRO A 1 114 ? -3.390 4.974 -3.486 1.00 94.31 114 PRO A CA 1
ATOM 929 C C . PRO A 1 114 ? -4.749 5.088 -2.789 1.00 94.31 114 PRO A C 1
ATOM 931 O O . PRO A 1 114 ? -5.081 4.253 -1.950 1.00 94.31 114 PRO A O 1
ATOM 934 N N . ARG A 1 115 ? -5.557 6.093 -3.160 1.00 94.06 115 ARG A N 1
ATOM 935 C CA . ARG A 1 115 ? -6.882 6.316 -2.572 1.00 94.06 115 ARG A CA 1
ATOM 936 C C . ARG A 1 115 ? -7.795 5.110 -2.756 1.00 94.06 115 ARG A C 1
ATOM 938 O O . ARG A 1 115 ? -8.385 4.653 -1.785 1.00 94.06 115 ARG A O 1
ATOM 945 N N . LEU A 1 116 ? -7.905 4.588 -3.978 1.00 94.38 116 LEU A N 1
ATOM 946 C CA . LEU A 1 116 ? -8.782 3.454 -4.271 1.00 94.38 116 LEU A CA 1
ATOM 947 C C . LEU A 1 116 ? -8.344 2.195 -3.524 1.00 94.38 116 LEU A C 1
ATOM 949 O O . LEU A 1 116 ? -9.183 1.549 -2.905 1.00 94.38 116 LEU A O 1
ATOM 953 N N . TYR A 1 117 ? -7.047 1.878 -3.522 1.00 95.25 117 TYR A N 1
ATOM 954 C CA . TYR A 1 117 ? -6.537 0.704 -2.809 1.00 95.25 117 TYR A CA 1
ATOM 955 C C . TYR A 1 117 ? -6.818 0.790 -1.306 1.00 95.25 117 TYR A C 1
ATOM 957 O O . TYR A 1 117 ? -7.359 -0.151 -0.737 1.00 95.25 117 TYR A O 1
ATOM 965 N N . LEU A 1 118 ? -6.550 1.936 -0.676 1.00 93.12 118 LEU A N 1
ATOM 966 C CA . LEU A 1 118 ? -6.817 2.117 0.752 1.00 93.12 118 LEU A CA 1
ATOM 967 C C . LEU A 1 118 ? -8.316 2.128 1.080 1.00 93.12 118 LEU A C 1
ATOM 969 O O . LEU A 1 118 ? -8.713 1.557 2.093 1.00 93.12 118 LEU A O 1
ATOM 973 N N . MET A 1 119 ? -9.156 2.732 0.231 1.00 92.00 119 MET A N 1
ATOM 974 C CA . MET A 1 119 ? -10.614 2.684 0.393 1.00 92.00 119 MET A CA 1
ATOM 975 C C . MET A 1 119 ? -11.145 1.253 0.296 1.00 92.00 119 MET A C 1
ATOM 977 O O . MET A 1 119 ? -12.025 0.891 1.073 1.00 92.00 119 MET A O 1
ATOM 981 N N . ILE A 1 120 ? -10.611 0.438 -0.620 1.00 92.31 120 ILE A N 1
ATOM 982 C CA . ILE A 1 120 ? -10.973 -0.978 -0.755 1.00 92.31 120 ILE A CA 1
ATOM 983 C C . ILE A 1 120 ? -10.517 -1.762 0.480 1.00 92.31 120 ILE A C 1
ATOM 985 O O . ILE A 1 120 ? -11.323 -2.493 1.051 1.00 92.31 120 ILE A O 1
ATOM 989 N N . THR A 1 121 ? -9.269 -1.584 0.925 1.00 91.94 121 THR A N 1
ATOM 990 C CA . THR A 1 121 ? -8.729 -2.268 2.111 1.00 91.94 121 THR A CA 1
ATOM 991 C C . THR A 1 121 ? -9.540 -1.943 3.358 1.00 91.94 121 THR A C 1
ATOM 993 O O . THR A 1 121 ? -10.005 -2.854 4.037 1.00 91.94 121 THR A O 1
ATOM 996 N N . LEU A 1 122 ? -9.765 -0.656 3.641 1.00 89.62 122 LEU A N 1
ATOM 997 C CA . LEU A 1 122 ? -10.609 -0.244 4.759 1.00 89.62 122 LEU A CA 1
ATOM 998 C C . LEU A 1 122 ? -12.025 -0.797 4.577 1.00 89.62 122 LEU A C 1
ATOM 1000 O O . LEU A 1 122 ? -12.536 -1.447 5.483 1.00 89.62 122 LEU A O 1
ATOM 1004 N N . GLY A 1 123 ? -12.620 -0.607 3.388 1.00 88.50 123 GLY A N 1
ATOM 1005 C CA . GLY A 1 123 ? -13.925 -1.133 2.960 1.00 88.50 123 GLY A CA 1
ATOM 1006 C C . GLY A 1 123 ? -14.155 -2.583 3.371 1.00 88.50 123 GLY A C 1
ATOM 1007 O O . GLY A 1 123 ? -15.123 -2.895 4.062 1.00 88.50 123 GLY A O 1
ATOM 1008 N N . ALA A 1 124 ? -13.226 -3.452 2.980 1.00 88.94 124 ALA A N 1
ATOM 1009 C CA . ALA A 1 124 ? -13.269 -4.874 3.280 1.00 88.94 124 ALA A CA 1
ATOM 1010 C C . ALA A 1 124 ? -13.191 -5.162 4.789 1.00 88.94 124 ALA A C 1
ATOM 1012 O O . ALA A 1 124 ? -13.922 -6.019 5.287 1.00 88.94 124 ALA A O 1
ATOM 1013 N N . VAL A 1 125 ? -12.350 -4.430 5.527 1.00 88.50 125 VAL A N 1
ATOM 1014 C CA . VAL A 1 125 ? -12.230 -4.565 6.987 1.00 88.50 125 VAL A CA 1
ATOM 1015 C C . VAL A 1 125 ? -13.541 -4.208 7.685 1.00 88.50 125 VAL A C 1
ATOM 1017 O O . VAL A 1 125 ? -13.990 -4.954 8.555 1.00 88.50 125 VAL A O 1
ATOM 1020 N N . HIS A 1 126 ? -14.180 -3.105 7.295 1.00 84.56 126 HIS A N 1
ATOM 1021 C CA . HIS A 1 126 ? -15.429 -2.664 7.915 1.00 84.56 126 HIS A CA 1
ATOM 1022 C C . HIS A 1 126 ? -16.585 -3.623 7.644 1.00 84.56 126 HIS A C 1
ATOM 1024 O O . HIS A 1 126 ? -17.303 -3.958 8.576 1.00 84.56 126 HIS A O 1
ATOM 1030 N N . ILE A 1 127 ? -16.712 -4.140 6.416 1.00 86.44 127 ILE A N 1
ATOM 1031 C CA . ILE A 1 127 ? -17.741 -5.138 6.076 1.00 86.44 127 ILE A CA 1
ATOM 1032 C C . ILE A 1 127 ? -17.584 -6.420 6.906 1.00 86.44 127 ILE A C 1
ATOM 1034 O O . ILE A 1 127 ? -18.576 -7.059 7.227 1.00 86.44 127 ILE A O 1
ATOM 1038 N N . ARG A 1 128 ? -16.353 -6.818 7.253 1.00 82.00 128 ARG A N 1
ATOM 1039 C CA . ARG A 1 128 ? -16.113 -8.002 8.099 1.00 82.00 128 ARG A CA 1
ATOM 1040 C C . ARG A 1 128 ? -16.316 -7.756 9.592 1.00 82.00 128 ARG A C 1
ATOM 1042 O O . ARG A 1 128 ? -16.416 -8.726 10.337 1.00 82.00 128 ARG A O 1
ATOM 1049 N N . SER A 1 129 ? -16.269 -6.500 10.025 1.00 75.44 129 SER A N 1
ATOM 1050 C CA . SER A 1 129 ? -16.259 -6.134 11.447 1.00 75.44 129 SER A CA 1
ATOM 1051 C C . SER A 1 129 ? -17.585 -5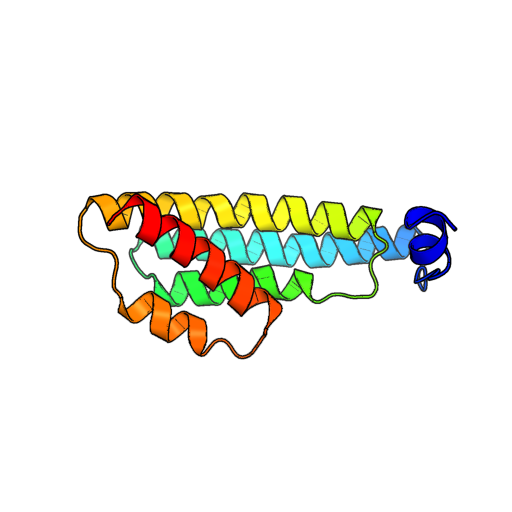.553 11.938 1.00 75.44 129 SER A C 1
ATOM 1053 O O . SER A 1 129 ? -17.776 -5.467 13.149 1.00 75.44 129 SER A O 1
ATOM 1055 N N . GLY A 1 130 ? -18.454 -5.117 11.022 1.00 62.25 130 GLY A N 1
ATOM 1056 C CA . GLY A 1 130 ? -19.845 -4.741 11.293 1.00 62.25 130 GLY A CA 1
ATOM 1057 C C . GLY A 1 130 ? -20.777 -5.937 11.185 1.00 62.25 130 GLY A C 1
ATOM 1058 O O . GLY A 1 130 ? -21.733 -5.980 11.986 1.00 62.25 130 GLY A O 1
#